Protein AF-A0A6P0JSH4-F1 (afdb_monomer_lite)

pLDDT: mean 88.58, std 6.71, range [62.0, 96.69]

Secondary structure (DSSP, 8-state):
--HHHHHHHHHHHHHHHHHHHHHHHHHHHHHTS--B---TT-S--S-B---HHHHHHHHHHHHHHHHH-

Sequence (69 aa):
MPLHLYHLIAFLVSAIVVLWSTPVVKTIGLRSGHVDRPNERKVHQQPIVRLGGVSIFAGTLAALLIVWV

Structure (mmCIF, N/CA/C/O backbone):
data_AF-A0A6P0JSH4-F1
#
_entry.id   AF-A0A6P0JSH4-F1
#
loop_
_atom_site.group_PDB
_atom_site.id
_atom_site.type_symbol
_atom_site.label_atom_id
_atom_site.label_alt_id
_atom_site.label_comp_id
_atom_site.label_asym_id
_atom_site.label_entity_id
_atom_site.label_seq_id
_atom_site.pdbx_PDB_ins_code
_atom_site.Cartn_x
_atom_site.Cartn_y
_atom_site.Cartn_z
_atom_site.occupancy
_atom_site.B_iso_or_equiv
_atom_site.auth_seq_id
_atom_site.auth_comp_id
_atom_site.auth_asym_id
_atom_site.auth_atom_id
_atom_site.pdbx_PDB_model_num
ATOM 1 N N . MET A 1 1 ? 18.331 -5.000 -20.462 1.00 62.00 1 MET A N 1
ATOM 2 C CA . MET A 1 1 ? 18.649 -4.715 -19.044 1.00 62.00 1 MET A CA 1
ATOM 3 C C . MET A 1 1 ? 18.966 -6.026 -18.341 1.00 62.00 1 MET A C 1
ATOM 5 O O . MET A 1 1 ? 18.332 -7.017 -18.682 1.00 62.00 1 MET A O 1
ATOM 9 N N . PRO A 1 2 ? 19.952 -6.082 -17.432 1.00 78.06 2 PRO A N 1
ATOM 10 C CA . PRO A 1 2 ? 20.256 -7.309 -16.698 1.00 78.06 2 PRO A CA 1
ATOM 11 C C . PRO A 1 2 ? 19.043 -7.745 -15.863 1.00 78.06 2 PRO A C 1
ATOM 13 O O . PRO A 1 2 ? 18.368 -6.898 -15.278 1.00 78.06 2 PRO A O 1
ATOM 16 N N . LEU A 1 3 ? 18.776 -9.055 -15.793 1.00 77.81 3 LEU A N 1
ATOM 17 C CA . LEU A 1 3 ? 17.595 -9.638 -15.129 1.00 77.81 3 LEU A CA 1
ATOM 18 C C . LEU A 1 3 ? 17.413 -9.123 -13.684 1.00 77.81 3 LEU A C 1
ATOM 20 O O . LEU A 1 3 ? 16.307 -8.833 -13.239 1.00 77.81 3 LEU A O 1
ATOM 24 N N . HIS A 1 4 ? 18.529 -8.915 -12.982 1.00 86.31 4 HIS A N 1
ATOM 25 C CA . HIS A 1 4 ? 18.578 -8.396 -11.613 1.00 86.31 4 HIS A CA 1
ATOM 26 C C . HIS A 1 4 ? 17.941 -7.010 -11.449 1.00 86.31 4 HIS A C 1
ATOM 28 O O . HIS A 1 4 ? 17.359 -6.725 -10.403 1.00 86.31 4 HIS A O 1
ATOM 34 N N . LEU A 1 5 ? 18.017 -6.157 -12.475 1.00 87.88 5 LEU A N 1
ATOM 35 C CA . LEU A 1 5 ? 17.449 -4.814 -12.414 1.00 87.88 5 LEU A CA 1
ATOM 36 C C . LEU A 1 5 ? 15.916 -4.859 -12.411 1.00 87.88 5 LEU A C 1
ATOM 38 O O . LEU A 1 5 ? 15.292 -4.108 -11.668 1.00 87.88 5 LEU A O 1
ATOM 42 N N . TYR A 1 6 ? 15.309 -5.782 -13.162 1.00 89.81 6 TYR A N 1
ATOM 43 C CA . TYR A 1 6 ? 13.856 -5.971 -13.166 1.00 89.81 6 TYR A CA 1
ATOM 44 C C . TYR A 1 6 ? 13.334 -6.441 -11.807 1.00 89.81 6 TYR A C 1
ATOM 46 O O . TYR A 1 6 ? 12.323 -5.931 -11.329 1.00 89.81 6 TYR A O 1
ATOM 54 N N . HIS A 1 7 ? 14.045 -7.357 -11.141 1.00 90.81 7 HIS A N 1
ATOM 55 C CA . HIS A 1 7 ? 13.680 -7.795 -9.791 1.00 90.81 7 HIS A CA 1
ATOM 56 C C . HIS A 1 7 ? 13.772 -6.655 -8.772 1.00 90.81 7 HIS A C 1
ATOM 58 O O . HIS A 1 7 ? 12.874 -6.496 -7.944 1.00 90.81 7 HIS A O 1
ATOM 64 N N . LEU A 1 8 ? 14.824 -5.833 -8.858 1.00 93.56 8 LEU A N 1
ATOM 65 C CA . LEU A 1 8 ? 14.990 -4.673 -7.986 1.00 93.56 8 LEU A CA 1
ATOM 66 C C . LEU A 1 8 ? 13.885 -3.631 -8.215 1.00 93.56 8 LEU A C 1
ATOM 68 O O . LEU A 1 8 ? 13.307 -3.133 -7.250 1.00 93.56 8 LEU A O 1
ATOM 72 N N . ILE A 1 9 ? 13.548 -3.340 -9.474 1.00 92.88 9 ILE A N 1
ATOM 73 C CA . ILE A 1 9 ? 12.465 -2.413 -9.826 1.00 92.88 9 ILE A CA 1
ATOM 74 C C . ILE A 1 9 ? 11.120 -2.940 -9.314 1.00 92.88 9 ILE A C 1
ATOM 76 O O . ILE A 1 9 ? 10.403 -2.196 -8.647 1.00 92.88 9 ILE A O 1
ATOM 80 N N . ALA A 1 10 ? 10.796 -4.217 -9.549 1.00 93.81 10 ALA A N 1
ATOM 81 C CA . ALA A 1 10 ? 9.562 -4.827 -9.049 1.00 93.81 10 ALA A CA 1
ATOM 82 C C . ALA A 1 10 ? 9.447 -4.725 -7.522 1.00 93.81 10 ALA A C 1
ATOM 84 O O . ALA A 1 10 ? 8.390 -4.367 -6.998 1.00 93.81 10 ALA A O 1
ATOM 85 N N . PHE A 1 11 ? 10.541 -5.011 -6.807 1.00 94.75 11 PHE A N 1
ATOM 86 C CA . PHE A 1 11 ? 10.587 -4.916 -5.352 1.00 94.75 11 PHE A CA 1
ATOM 87 C C . PHE A 1 11 ? 10.335 -3.485 -4.869 1.00 94.75 11 PHE A C 1
ATOM 89 O O . PHE A 1 11 ? 9.470 -3.276 -4.019 1.00 94.75 11 PHE A O 1
ATOM 96 N N . LEU A 1 12 ? 11.046 -2.502 -5.429 1.00 96.44 12 LEU A N 1
ATOM 97 C CA . LEU A 1 12 ? 10.916 -1.101 -5.023 1.00 96.44 12 LEU A CA 1
ATOM 98 C C . LEU A 1 12 ? 9.521 -0.550 -5.324 1.00 96.44 12 LEU A C 1
ATOM 100 O O . LEU A 1 12 ? 8.912 0.068 -4.453 1.00 96.44 12 LEU A O 1
ATOM 104 N N . VAL A 1 13 ? 8.988 -0.817 -6.519 1.00 95.62 13 VAL A N 1
ATOM 105 C CA . VAL A 1 13 ? 7.627 -0.414 -6.898 1.00 95.62 13 VAL A CA 1
ATOM 106 C C . VAL A 1 13 ? 6.608 -1.020 -5.939 1.00 95.62 13 VAL A C 1
ATOM 108 O O . VAL A 1 13 ? 5.799 -0.288 -5.369 1.00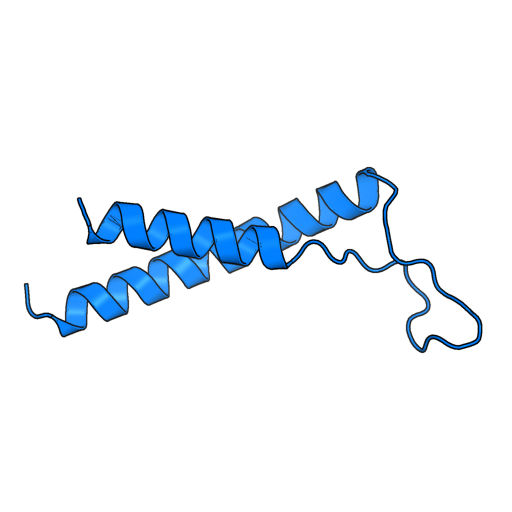 95.62 13 VAL A O 1
ATOM 111 N N . SER A 1 14 ? 6.660 -2.338 -5.727 1.00 96.31 14 SER A N 1
ATOM 112 C CA . SER A 1 14 ? 5.724 -3.020 -4.832 1.00 96.31 14 SER A CA 1
ATOM 113 C C . SER A 1 14 ? 5.814 -2.458 -3.411 1.00 96.31 14 SER A C 1
ATOM 115 O O . SER A 1 14 ? 4.794 -2.088 -2.832 1.00 96.31 14 SER A O 1
ATOM 117 N N . ALA A 1 15 ? 7.025 -2.290 -2.873 1.00 96.31 15 ALA A N 1
ATOM 118 C CA . ALA A 1 15 ? 7.237 -1.749 -1.534 1.00 96.31 15 ALA A CA 1
ATOM 119 C C . ALA A 1 15 ? 6.662 -0.332 -1.378 1.00 96.31 15 ALA A C 1
ATOM 121 O O . ALA A 1 15 ? 5.942 -0.069 -0.413 1.00 96.31 15 ALA A O 1
ATOM 122 N N . ILE A 1 16 ? 6.924 0.566 -2.333 1.00 96.69 16 ILE A N 1
ATOM 123 C CA . ILE A 1 16 ? 6.420 1.947 -2.302 1.00 96.69 16 ILE A CA 1
ATOM 124 C C . ILE A 1 16 ? 4.889 1.959 -2.355 1.00 96.69 16 ILE A C 1
ATOM 126 O O . ILE A 1 16 ? 4.246 2.612 -1.530 1.00 96.69 16 ILE A O 1
ATOM 130 N N . VAL A 1 17 ? 4.295 1.201 -3.280 1.00 96.00 17 VAL A N 1
ATOM 131 C CA . VAL A 1 17 ? 2.836 1.139 -3.439 1.00 96.00 17 VAL A CA 1
ATOM 132 C C . VAL A 1 17 ? 2.171 0.559 -2.190 1.00 96.00 17 VAL A C 1
ATOM 134 O O . VAL A 1 17 ? 1.171 1.106 -1.722 1.00 96.00 17 VAL A O 1
ATOM 137 N N . VAL A 1 18 ? 2.728 -0.503 -1.601 1.00 96.50 18 VAL A N 1
ATOM 138 C CA . VAL A 1 18 ? 2.199 -1.096 -0.364 1.00 96.50 18 VAL A CA 1
ATOM 139 C C . VAL A 1 18 ? 2.285 -0.106 0.795 1.00 96.50 18 VAL A C 1
ATOM 141 O O . VAL A 1 18 ? 1.292 0.080 1.505 1.00 96.50 18 VAL A O 1
ATOM 144 N N . LEU A 1 19 ? 3.433 0.551 0.986 1.00 95.44 19 LEU A N 1
ATOM 145 C CA . LEU A 1 19 ? 3.636 1.507 2.079 1.00 95.44 19 LEU A CA 1
ATOM 146 C C . LEU A 1 19 ? 2.676 2.698 1.985 1.00 95.44 19 LEU A C 1
ATOM 148 O O . LEU A 1 19 ? 2.103 3.092 3.002 1.00 95.44 19 LEU A O 1
ATOM 152 N N . TRP A 1 20 ? 2.436 3.226 0.783 1.00 95.44 20 TRP A N 1
ATOM 153 C CA . TRP A 1 20 ? 1.476 4.315 0.581 1.00 95.44 20 TRP A CA 1
ATOM 154 C C . TRP A 1 20 ? 0.014 3.878 0.631 1.00 95.44 20 TRP A C 1
ATOM 156 O O . TRP A 1 20 ? -0.824 4.612 1.153 1.00 95.44 20 TRP A O 1
ATOM 166 N N . SER A 1 21 ? -0.314 2.686 0.139 1.00 93.44 21 SER A N 1
ATOM 167 C CA . SER A 1 21 ? -1.697 2.200 0.133 1.00 93.44 21 SER A CA 1
ATOM 168 C C . SER A 1 21 ? -2.164 1.757 1.525 1.00 93.44 21 SER A C 1
ATOM 170 O O . SER A 1 21 ? -3.321 1.950 1.891 1.00 93.44 21 SER A O 1
ATOM 172 N N . THR A 1 22 ? -1.266 1.247 2.372 1.00 93.62 22 THR A N 1
ATOM 173 C CA . THR A 1 22 ? -1.588 0.776 3.734 1.00 93.62 22 THR A CA 1
ATOM 174 C C . THR A 1 22 ? -2.345 1.788 4.616 1.00 93.62 22 THR A C 1
ATOM 176 O O . THR A 1 22 ? -3.378 1.403 5.173 1.00 93.62 22 THR A O 1
ATOM 179 N N . PRO A 1 23 ? -1.935 3.066 4.763 1.00 91.81 23 PRO A N 1
ATOM 180 C CA . PRO A 1 23 ? -2.709 4.044 5.535 1.00 91.81 23 PRO A CA 1
ATOM 181 C C . PRO A 1 23 ? -4.069 4.373 4.898 1.00 91.81 23 PRO A C 1
ATOM 183 O O . PRO A 1 23 ? -5.046 4.600 5.619 1.00 91.81 23 PRO A O 1
ATOM 186 N N . VAL A 1 24 ? -4.165 4.352 3.565 1.00 91.94 24 VAL A N 1
ATOM 187 C CA . VAL A 1 24 ? -5.420 4.586 2.832 1.00 91.94 24 VAL A CA 1
ATOM 188 C C . VAL A 1 24 ? -6.400 3.445 3.097 1.00 91.94 24 VAL A C 1
ATOM 190 O O . VAL A 1 24 ? -7.514 3.681 3.566 1.00 91.94 24 VAL A O 1
ATOM 193 N N . VAL A 1 25 ? -5.960 2.201 2.905 1.00 91.56 25 VAL A N 1
ATOM 194 C CA . VAL A 1 25 ? -6.750 0.991 3.170 1.00 91.56 25 VAL A CA 1
ATOM 195 C C . VAL A 1 25 ? -7.144 0.899 4.644 1.00 91.56 25 VAL A C 1
ATOM 197 O O . VAL A 1 25 ? -8.283 0.548 4.952 1.00 91.56 25 VAL A O 1
ATOM 200 N N . LYS A 1 26 ? -6.256 1.284 5.570 1.00 89.94 26 LYS A N 1
ATOM 201 C CA . LYS A 1 26 ? -6.585 1.393 6.998 1.00 89.94 26 LYS A CA 1
ATOM 202 C C . LYS A 1 26 ? -7.713 2.400 7.233 1.00 89.94 26 LYS A C 1
ATOM 204 O O . LYS A 1 26 ? -8.673 2.086 7.928 1.00 89.94 26 LYS A O 1
ATOM 209 N N . THR A 1 27 ? -7.632 3.590 6.646 1.00 89.94 27 THR A N 1
ATOM 210 C CA . THR A 1 27 ? -8.658 4.631 6.825 1.00 89.94 27 THR A CA 1
ATOM 211 C C . THR A 1 27 ? -10.005 4.193 6.248 1.00 89.94 27 THR A C 1
ATOM 213 O O . THR A 1 27 ? -11.037 4.356 6.899 1.00 89.94 27 THR A O 1
ATOM 216 N N . ILE A 1 28 ? -10.002 3.581 5.062 1.00 89.62 28 ILE A N 1
ATOM 217 C CA . ILE A 1 28 ? -11.206 3.037 4.420 1.00 89.62 28 ILE A CA 1
ATOM 218 C C . ILE A 1 28 ? -11.798 1.902 5.260 1.00 89.62 28 ILE A C 1
ATOM 220 O O . ILE A 1 28 ? -13.001 1.893 5.510 1.00 89.62 28 ILE A O 1
ATOM 224 N N . GLY A 1 29 ? -10.968 0.982 5.754 1.00 87.81 29 GLY A N 1
ATOM 225 C CA . GLY A 1 29 ? -11.422 -0.129 6.586 1.00 87.81 29 GLY A CA 1
ATOM 226 C C . GLY A 1 29 ? -12.042 0.333 7.903 1.00 87.81 29 GLY A C 1
ATOM 227 O O . GLY A 1 29 ? -13.088 -0.180 8.290 1.00 87.81 29 GLY A O 1
ATOM 228 N N . LEU A 1 30 ? -11.459 1.349 8.550 1.00 87.38 30 LEU A N 1
ATOM 229 C CA . LEU A 1 30 ? -12.039 1.960 9.750 1.00 87.38 30 LEU A CA 1
ATOM 230 C C . LEU A 1 30 ? -13.391 2.626 9.451 1.00 87.38 30 LEU A C 1
ATOM 232 O O . LEU A 1 30 ? -14.334 2.461 10.221 1.00 87.38 30 LEU A O 1
A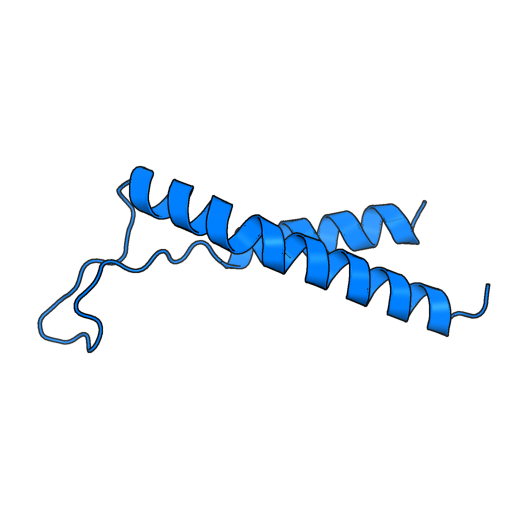TOM 236 N N . ARG A 1 31 ? -13.511 3.332 8.317 1.00 86.06 31 ARG A N 1
ATOM 237 C CA . ARG A 1 31 ? -14.764 3.985 7.889 1.00 86.06 31 ARG A CA 1
ATOM 238 C C . ARG A 1 31 ? -15.850 2.997 7.461 1.00 86.06 31 ARG A C 1
ATOM 240 O O . ARG A 1 31 ? -17.026 3.283 7.638 1.00 86.06 31 ARG A O 1
ATOM 247 N N . SER A 1 32 ? -15.472 1.841 6.920 1.00 84.94 32 SER A N 1
ATOM 248 C CA . SER A 1 32 ? -16.401 0.803 6.453 1.00 84.94 32 SER A CA 1
ATOM 249 C C . SER A 1 32 ? -17.128 0.079 7.600 1.00 84.94 32 SER A C 1
ATOM 251 O O . SER A 1 32 ? -18.090 -0.652 7.362 1.00 84.94 32 SER A O 1
ATOM 253 N N . GLY A 1 33 ? -16.681 0.243 8.851 1.00 77.81 33 GLY A N 1
ATOM 254 C CA . GLY A 1 33 ? -17.316 -0.351 10.035 1.00 77.81 33 GLY A CA 1
ATOM 255 C C . GLY A 1 33 ? -17.126 -1.869 10.177 1.00 77.81 33 GLY A C 1
ATOM 256 O O . GLY A 1 33 ? -17.358 -2.409 11.259 1.00 77.81 33 GLY A O 1
ATOM 257 N N . HIS A 1 34 ? -16.634 -2.546 9.133 1.00 77.69 34 HIS A N 1
ATOM 258 C CA . HIS A 1 34 ? -16.254 -3.962 9.116 1.00 77.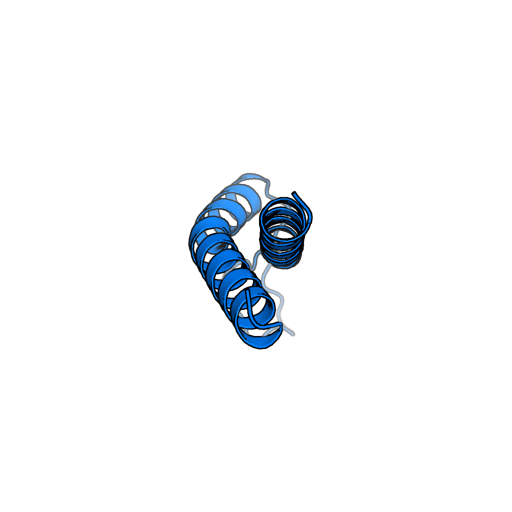69 34 HIS A CA 1
ATOM 259 C C . HIS A 1 34 ? -14.843 -4.150 9.674 1.00 77.69 34 HIS A C 1
ATOM 261 O O . HIS A 1 34 ? -13.910 -4.590 9.000 1.00 77.69 34 HIS A O 1
ATOM 267 N N . VAL A 1 35 ? -14.689 -3.763 10.933 1.00 83.62 35 VAL A N 1
ATOM 268 C CA . VAL A 1 35 ? -13.438 -3.864 11.677 1.00 83.62 35 VAL A CA 1
ATOM 269 C C . VAL A 1 35 ? -13.533 -4.965 12.707 1.00 83.62 35 VAL A C 1
ATOM 271 O O . VAL A 1 35 ? -14.604 -5.255 13.245 1.00 83.62 35 VAL A O 1
ATOM 274 N N . ASP A 1 36 ? -12.392 -5.568 13.006 1.00 81.75 36 ASP A N 1
ATOM 275 C CA . ASP A 1 36 ? -12.328 -6.531 14.082 1.00 81.75 36 ASP A CA 1
ATOM 276 C C . ASP A 1 36 ? -12.425 -5.804 15.422 1.00 81.75 36 ASP A C 1
ATOM 278 O O . ASP A 1 36 ? -11.514 -5.064 15.798 1.00 81.75 36 ASP A O 1
ATOM 282 N N . ARG A 1 37 ? -13.553 -5.980 16.113 1.00 82.56 37 ARG A N 1
ATOM 283 C CA . ARG A 1 37 ? -13.809 -5.327 17.396 1.00 82.56 37 ARG A CA 1
ATOM 284 C C . ARG A 1 37 ? -13.048 -6.032 18.527 1.00 82.56 37 ARG A C 1
ATOM 286 O O . ARG A 1 37 ? -12.886 -7.258 18.486 1.00 82.56 37 ARG A O 1
ATOM 293 N N . PRO A 1 38 ? -12.594 -5.275 19.539 1.00 82.44 38 PRO A N 1
ATOM 294 C CA . PRO A 1 38 ? -12.018 -5.857 20.744 1.00 82.44 38 PRO A CA 1
ATOM 295 C C . PRO A 1 38 ? -13.039 -6.778 21.428 1.00 82.44 38 PRO A C 1
ATOM 297 O O . PRO A 1 38 ? -14.242 -6.525 21.401 1.00 82.44 38 PRO A O 1
ATOM 300 N N . ASN A 1 39 ? -12.550 -7.868 22.011 1.00 83.00 39 ASN A N 1
ATOM 301 C CA . ASN A 1 39 ? -13.337 -8.826 22.788 1.00 83.00 39 ASN A CA 1
ATOM 302 C C . ASN A 1 39 ? -12.499 -9.245 24.006 1.00 83.00 39 ASN A C 1
ATOM 304 O O . ASN A 1 39 ? -11.278 -9.117 23.959 1.00 83.00 39 ASN A O 1
ATOM 308 N N . GLU A 1 40 ? -13.110 -9.798 25.050 1.00 79.50 40 GLU A N 1
ATOM 309 C CA . GLU A 1 40 ? -12.439 -10.178 26.309 1.00 79.50 40 GLU A CA 1
ATOM 310 C C . GLU A 1 40 ? -11.280 -11.173 26.115 1.00 79.50 40 GLU A C 1
ATOM 312 O O . GLU A 1 40 ? -10.378 -11.270 26.939 1.00 79.50 40 GLU A O 1
ATOM 317 N N . ARG A 1 41 ? -11.267 -11.891 24.986 1.00 84.88 41 ARG A N 1
ATOM 318 C CA . ARG A 1 41 ? -10.192 -12.819 24.595 1.0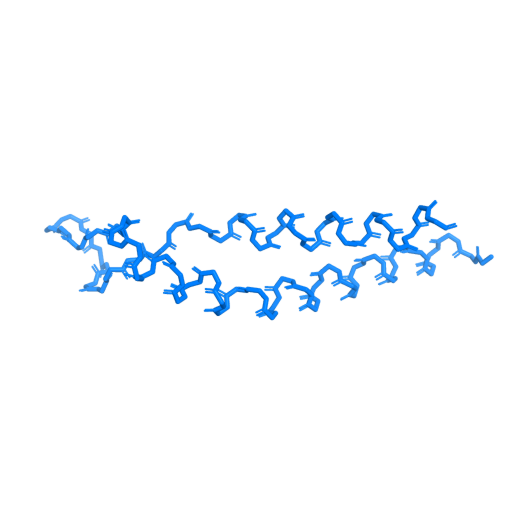0 84.88 41 ARG A CA 1
ATOM 319 C C . ARG A 1 41 ? -9.109 -12.199 23.700 1.00 84.88 41 ARG A C 1
ATOM 321 O O . ARG A 1 41 ? -8.212 -12.916 23.262 1.00 84.88 41 ARG A O 1
ATOM 328 N N . LYS A 1 42 ? -9.199 -10.912 23.348 1.00 80.38 42 LYS A N 1
ATOM 329 C CA . LYS A 1 42 ? -8.278 -10.240 22.415 1.00 80.38 42 LYS A CA 1
ATOM 330 C C . LYS A 1 42 ? -7.396 -9.233 23.146 1.00 80.38 42 LYS A C 1
ATOM 332 O O . LYS A 1 42 ? -7.885 -8.385 23.873 1.00 80.38 42 LYS A O 1
ATOM 337 N N . VAL A 1 43 ? -6.092 -9.287 22.868 1.00 84.00 43 VAL A N 1
ATOM 338 C CA . VAL A 1 43 ? -5.080 -8.374 23.440 1.00 84.00 43 VAL A CA 1
ATOM 339 C C . VAL A 1 43 ? -5.246 -6.933 22.935 1.00 84.00 43 VAL A C 1
ATOM 341 O O . VAL A 1 43 ? -4.889 -5.977 23.617 1.00 84.00 43 VAL A O 1
ATOM 344 N N . HIS A 1 44 ? -5.794 -6.759 21.732 1.00 79.50 44 HIS A N 1
ATOM 345 C CA . HIS A 1 44 ? -5.969 -5.443 21.133 1.00 79.50 44 HIS A CA 1
ATOM 346 C C . HIS A 1 44 ? -7.223 -4.762 21.673 1.00 79.50 44 HIS A C 1
ATOM 348 O O . HIS A 1 44 ? -8.321 -5.295 21.537 1.00 79.50 44 HIS A O 1
ATOM 354 N N . GLN A 1 45 ? -7.050 -3.557 22.215 1.00 81.56 45 GLN A N 1
ATOM 355 C CA . GLN A 1 45 ? -8.145 -2.729 22.733 1.00 81.56 45 GLN A CA 1
ATOM 356 C C . GLN A 1 45 ? -8.747 -1.783 21.681 1.00 81.56 45 GLN A C 1
ATOM 358 O O . GLN A 1 45 ? -9.775 -1.160 21.921 1.00 81.56 45 GLN A O 1
ATOM 363 N N . GLN A 1 46 ? -8.123 -1.675 20.505 1.00 82.56 46 GLN A N 1
ATOM 364 C CA . GLN A 1 46 ? -8.591 -0.833 19.404 1.00 82.56 46 GLN A CA 1
ATOM 365 C C . GLN A 1 46 ? -9.103 -1.693 18.242 1.00 82.56 46 GLN A C 1
ATOM 367 O O . GLN A 1 46 ? -8.561 -2.779 18.015 1.00 82.56 46 GLN A O 1
ATOM 372 N N . PRO A 1 47 ? -10.105 -1.223 17.475 1.00 82.06 47 PRO A N 1
ATOM 373 C CA . PRO A 1 47 ? -10.583 -1.942 16.303 1.00 82.06 47 PRO A CA 1
ATOM 374 C C . PRO A 1 47 ? -9.488 -2.086 15.240 1.00 82.06 47 PRO A C 1
ATOM 376 O O . PRO A 1 47 ? -8.852 -1.101 14.856 1.00 82.06 47 PRO A O 1
ATOM 379 N N . ILE A 1 48 ? -9.282 -3.304 14.738 1.00 85.50 48 ILE A N 1
ATOM 380 C CA . ILE A 1 48 ? -8.227 -3.600 13.758 1.00 85.50 48 ILE A CA 1
ATOM 381 C C . ILE A 1 48 ? -8.839 -3.817 12.376 1.00 85.50 48 ILE A C 1
ATOM 383 O O . ILE A 1 48 ? -9.775 -4.598 12.197 1.00 85.50 48 ILE A O 1
ATOM 387 N N . VAL A 1 49 ? -8.262 -3.164 11.369 1.00 86.75 49 VAL A N 1
ATOM 388 C CA . VAL A 1 49 ? -8.601 -3.380 9.960 1.00 86.75 49 VAL A CA 1
ATOM 389 C C . VAL A 1 49 ? -7.842 -4.594 9.433 1.00 86.75 49 VAL A C 1
ATOM 391 O O . VAL A 1 49 ? -6.615 -4.619 9.460 1.00 86.75 49 VAL A O 1
ATOM 394 N N . ARG A 1 50 ? -8.562 -5.586 8.901 1.00 86.69 50 ARG A N 1
ATOM 395 C CA . ARG A 1 50 ? -7.980 -6.826 8.348 1.00 86.69 50 ARG A CA 1
ATOM 396 C C . ARG A 1 50 ? -7.776 -6.797 6.825 1.00 86.69 50 ARG A C 1
ATOM 398 O O . ARG A 1 50 ? -7.563 -7.830 6.208 1.00 86.69 50 ARG A O 1
ATOM 405 N N . LEU A 1 51 ? -7.824 -5.613 6.214 1.00 86.50 51 LEU A N 1
ATOM 406 C CA . LEU A 1 51 ? -7.764 -5.419 4.757 1.00 86.50 51 LEU A CA 1
ATOM 407 C C . LEU A 1 51 ? -6.346 -5.190 4.206 1.00 86.50 51 LEU A C 1
ATOM 409 O O . LEU A 1 51 ? -6.199 -4.822 3.047 1.00 86.50 51 LEU A O 1
ATOM 413 N N . GLY A 1 52 ? -5.287 -5.429 4.988 1.00 85.50 52 GLY A N 1
ATOM 414 C CA . GLY A 1 52 ? -3.902 -5.185 4.549 1.00 85.50 52 GLY A CA 1
ATOM 415 C C . GLY A 1 52 ? -3.493 -5.944 3.277 1.00 85.50 52 GLY A C 1
ATOM 416 O O . GLY A 1 52 ? -2.685 -5.446 2.498 1.00 85.50 52 GLY A O 1
ATOM 417 N N . GLY A 1 53 ? -4.109 -7.104 3.014 1.00 91.25 53 GLY A N 1
ATOM 418 C CA . GLY A 1 53 ? -3.884 -7.873 1.786 1.00 91.25 53 GLY A CA 1
ATOM 419 C C . GLY A 1 53 ? -4.229 -7.107 0.503 1.00 91.25 53 GLY A C 1
ATOM 420 O O . GLY A 1 53 ? -3.597 -7.337 -0.523 1.00 91.25 53 GLY A O 1
ATOM 421 N N . VAL A 1 54 ? -5.157 -6.143 0.562 1.00 91.81 54 VAL A N 1
ATOM 422 C CA . VAL A 1 54 ? -5.514 -5.291 -0.587 1.00 91.81 54 VAL A CA 1
ATOM 423 C C . VAL A 1 54 ? -4.317 -4.447 -1.030 1.00 91.81 54 VAL A C 1
ATOM 425 O O . VAL A 1 54 ? -4.038 -4.358 -2.224 1.00 91.81 54 VAL A O 1
ATOM 428 N N . SER A 1 55 ? -3.561 -3.886 -0.080 1.00 93.06 55 SER A N 1
ATOM 429 C CA . SER A 1 55 ? -2.347 -3.118 -0.378 1.00 93.06 55 SER A CA 1
ATOM 430 C C . SER A 1 55 ? -1.285 -3.986 -1.051 1.00 93.06 55 SER A C 1
ATOM 432 O O . SER A 1 55 ? -0.676 -3.556 -2.027 1.00 93.06 55 SER A O 1
ATOM 434 N N . ILE A 1 56 ? -1.093 -5.217 -0.559 1.00 94.62 56 ILE A N 1
ATOM 435 C CA . ILE A 1 56 ? -0.125 -6.185 -1.105 1.00 94.62 56 ILE A CA 1
ATOM 436 C C . ILE A 1 56 ? -0.500 -6.575 -2.534 1.00 94.62 56 ILE A C 1
ATOM 438 O O . ILE A 1 56 ? 0.359 -6.588 -3.417 1.00 94.62 56 ILE A O 1
ATOM 442 N N . PHE A 1 57 ? -1.782 -6.847 -2.780 1.00 95.62 57 PHE A N 1
ATOM 443 C CA . PHE A 1 57 ? -2.266 -7.173 -4.115 1.00 95.62 57 PHE A CA 1
ATOM 444 C C . PHE A 1 57 ? -2.056 -6.004 -5.084 1.00 95.62 57 PHE A C 1
ATOM 446 O O . PHE A 1 57 ? -1.492 -6.199 -6.159 1.00 95.62 57 PHE A O 1
ATOM 453 N N . ALA A 1 58 ? -2.411 -4.781 -4.677 1.00 94.69 58 ALA A N 1
ATOM 454 C CA . ALA A 1 58 ? -2.211 -3.580 -5.485 1.00 94.69 58 ALA A CA 1
ATOM 455 C C . ALA A 1 58 ? -0.728 -3.330 -5.816 1.00 94.69 58 ALA A C 1
ATOM 457 O O . ALA A 1 58 ? -0.400 -3.057 -6.969 1.00 94.69 58 ALA A O 1
ATOM 458 N N . GLY A 1 59 ? 0.173 -3.469 -4.836 1.00 95.00 59 GLY A N 1
ATOM 459 C CA . GLY A 1 59 ? 1.615 -3.318 -5.056 1.00 95.00 59 GLY A CA 1
ATOM 460 C C . GLY A 1 59 ? 2.196 -4.376 -5.989 1.00 95.00 59 GLY A C 1
ATOM 461 O O . GLY A 1 59 ? 2.978 -4.050 -6.881 1.00 95.00 59 GLY A O 1
ATOM 462 N N . THR A 1 60 ? 1.754 -5.625 -5.846 1.00 95.06 60 THR A N 1
ATOM 463 C CA . THR A 1 60 ? 2.176 -6.725 -6.725 1.00 95.06 60 THR A CA 1
ATOM 464 C C . THR A 1 60 ? 1.702 -6.505 -8.161 1.00 95.06 60 THR A C 1
ATOM 466 O O . THR A 1 60 ? 2.475 -6.672 -9.102 1.00 95.06 60 THR A O 1
ATOM 469 N N . LEU A 1 61 ? 0.446 -6.088 -8.335 1.00 95.75 61 LEU A N 1
ATOM 470 C CA . LEU A 1 61 ? -0.149 -5.844 -9.647 1.00 95.75 61 LEU A CA 1
ATOM 471 C C . LEU A 1 61 ? 0.508 -4.643 -10.345 1.00 95.75 61 LEU A C 1
ATOM 473 O O . LEU A 1 61 ? 0.816 -4.720 -11.530 1.00 95.75 61 LEU A O 1
ATOM 477 N N . ALA A 1 62 ? 0.814 -3.575 -9.602 1.00 94.62 62 ALA A N 1
ATOM 478 C CA . ALA A 1 62 ? 1.569 -2.432 -10.114 1.00 94.62 62 ALA A CA 1
ATOM 479 C C . ALA A 1 62 ? 2.994 -2.820 -10.546 1.00 94.62 62 ALA A C 1
ATOM 481 O O . ALA A 1 62 ? 3.433 -2.437 -11.628 1.00 94.62 62 ALA A O 1
ATOM 482 N N . ALA A 1 63 ? 3.705 -3.613 -9.738 1.00 94.31 63 ALA A N 1
ATOM 483 C CA . ALA A 1 63 ? 5.040 -4.099 -10.080 1.00 94.31 63 ALA A CA 1
ATOM 484 C C . ALA A 1 63 ? 5.035 -4.985 -11.336 1.00 94.31 63 ALA A C 1
ATOM 486 O O . ALA A 1 63 ? 5.895 -4.816 -12.200 1.00 94.31 63 ALA A O 1
ATOM 487 N N . LEU A 1 64 ? 4.050 -5.881 -11.464 1.00 93.88 64 LEU A N 1
ATOM 488 C CA . LEU A 1 64 ? 3.859 -6.708 -12.659 1.00 93.88 64 LEU A CA 1
ATOM 489 C C . LEU A 1 64 ? 3.613 -5.853 -13.902 1.00 93.88 64 LEU A C 1
ATOM 491 O O 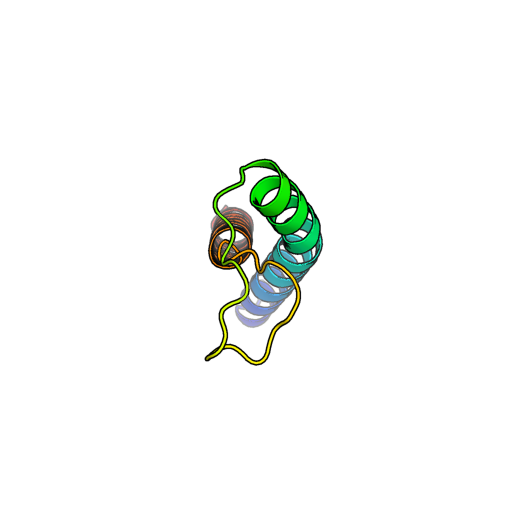. LEU A 1 64 ? 4.286 -6.058 -14.903 1.00 93.88 64 LEU A O 1
ATOM 495 N N . LEU A 1 65 ? 2.708 -4.872 -13.833 1.00 93.81 65 LEU A N 1
ATOM 496 C CA . LEU A 1 65 ? 2.429 -3.985 -14.966 1.00 93.81 65 LEU A CA 1
ATOM 497 C C . LEU A 1 65 ? 3.657 -3.175 -15.397 1.00 93.81 65 LEU A C 1
ATOM 499 O O . LEU A 1 65 ? 3.836 -2.953 -16.584 1.00 93.81 65 LEU A O 1
ATOM 503 N N . ILE A 1 66 ? 4.509 -2.746 -14.464 1.00 91.31 66 ILE A N 1
ATOM 504 C CA . ILE A 1 66 ? 5.702 -1.952 -14.796 1.00 91.31 66 ILE A CA 1
ATOM 505 C C . ILE A 1 66 ? 6.826 -2.807 -15.385 1.00 91.31 66 ILE A C 1
ATOM 507 O O . ILE A 1 66 ? 7.552 -2.337 -16.251 1.00 91.31 66 ILE A O 1
ATOM 511 N N . VAL A 1 67 ? 7.011 -4.034 -14.897 1.00 90.62 67 VAL A N 1
ATOM 512 C CA . VAL A 1 67 ? 8.107 -4.906 -15.352 1.00 90.62 67 VAL A CA 1
ATOM 513 C C . VAL A 1 67 ? 7.749 -5.701 -16.606 1.00 90.62 67 VAL A C 1
ATOM 515 O O . VAL A 1 67 ? 8.646 -6.086 -17.352 1.00 90.62 67 VAL A O 1
ATOM 518 N N . TRP A 1 68 ? 6.463 -5.979 -16.821 1.00 85.69 68 TRP A N 1
ATOM 519 C CA . TRP A 1 68 ? 5.985 -6.781 -17.949 1.00 85.69 68 TRP A CA 1
ATOM 520 C C . TRP A 1 68 ? 5.681 -5.955 -19.210 1.00 85.69 68 TRP A C 1
ATOM 522 O O . TRP A 1 68 ? 5.575 -6.528 -20.293 1.00 85.69 68 TRP A O 1
ATOM 532 N N . VAL A 1 69 ? 5.525 -4.633 -19.082 1.00 75.94 69 VAL A N 1
ATOM 533 C CA . VAL A 1 69 ? 5.398 -3.694 -20.213 1.00 75.94 69 VAL A CA 1
ATOM 534 C C . VAL A 1 69 ? 6.778 -3.339 -20.754 1.00 75.94 69 VAL A C 1
ATOM 536 O O . VAL A 1 69 ? 6.931 -3.378 -21.995 1.00 75.94 69 VAL A O 1
#

Radius of gyrati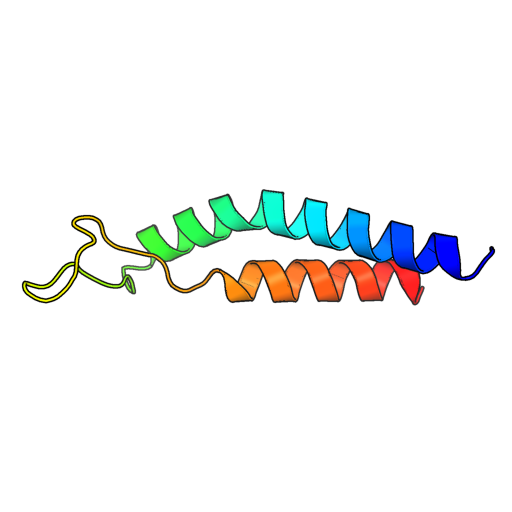on: 16.15 Å; chains: 1; bounding box: 38×18×46 Å

Foldseek 3Di:
DPPVVLVVQLVVQLVVQLVVCVVVQFVVQVVVVVWQDDDPPDPDNDTHRPCSVVSNVVSNVRSCVVSVD